Protein AF-A0A147BW49-F1 (afdb_monomer_lite)

Sequence (113 aa):
MKLALSLAIFVCGVLVGAYGEISTTTSRGRFHVSMTTVPPEYDPSKQREQNATRVVQMNSTQWVKWRTYNVTDPFRGNHPLQCENFKVIEKRTPTNYSLQYKYRSGYSWVTLT

Structure (mmCIF, N/CA/C/O backbone):
data_AF-A0A147BW49-F1
#
_entry.id   AF-A0A147BW49-F1
#
loop_
_atom_site.group_PDB
_atom_site.id
_atom_site.type_symbol
_atom_site.label_atom_id
_atom_site.label_alt_id
_atom_site.label_comp_id
_atom_site.label_asym_id
_atom_site.label_entity_id
_atom_site.label_seq_id
_atom_site.pdbx_PDB_ins_code
_atom_site.Cartn_x
_atom_site.Cartn_y
_atom_site.Cartn_z
_atom_site.occupancy
_atom_site.B_iso_or_equiv
_atom_site.auth_seq_id
_atom_site.auth_comp_id
_atom_site.auth_asym_id
_atom_site.auth_atom_id
_atom_site.pdbx_PDB_model_num
ATOM 1 N N . MET A 1 1 ? 2.375 -28.482 -13.140 1.00 38.06 1 MET A N 1
ATOM 2 C CA . MET A 1 1 ? 3.048 -28.416 -11.825 1.00 38.06 1 MET A CA 1
ATOM 3 C C . MET A 1 1 ? 2.195 -27.544 -10.918 1.00 38.06 1 MET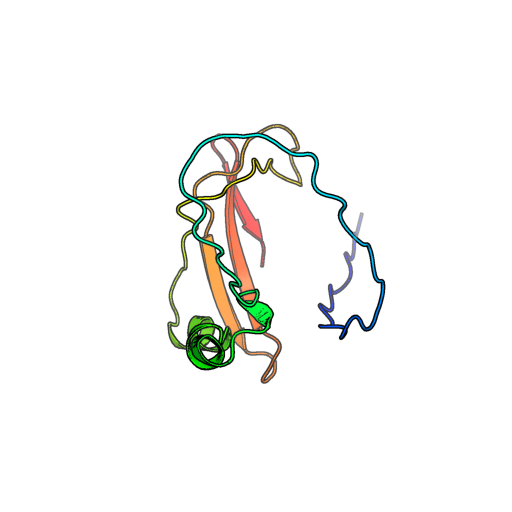 A C 1
ATOM 5 O O . MET A 1 1 ? 1.884 -26.425 -11.303 1.00 38.06 1 MET A O 1
ATOM 9 N N . LYS A 1 2 ? 1.704 -28.091 -9.801 1.00 36.62 2 LYS A N 1
ATOM 10 C CA . LYS A 1 2 ? 0.872 -27.374 -8.824 1.00 36.62 2 LYS A CA 1
ATOM 11 C C . LYS A 1 2 ? 1.800 -26.576 -7.909 1.00 36.62 2 LYS A C 1
ATOM 13 O O . LYS A 1 2 ? 2.558 -27.186 -7.165 1.00 36.62 2 LYS A O 1
ATOM 18 N N . LEU A 1 3 ? 1.748 -25.249 -7.968 1.00 32.94 3 LEU A N 1
ATOM 19 C CA . LEU A 1 3 ? 2.406 -24.385 -6.988 1.00 32.94 3 LEU A CA 1
ATOM 20 C C . LEU A 1 3 ? 1.330 -23.797 -6.081 1.00 32.94 3 LEU A C 1
ATOM 22 O O . LEU A 1 3 ? 0.645 -22.842 -6.430 1.00 32.94 3 LEU A O 1
ATOM 26 N N . ALA A 1 4 ? 1.158 -24.441 -4.929 1.00 42.06 4 ALA A N 1
ATOM 27 C CA . ALA A 1 4 ? 0.463 -23.867 -3.793 1.00 42.06 4 ALA A CA 1
ATOM 28 C C . ALA A 1 4 ? 1.370 -22.777 -3.210 1.00 42.06 4 ALA A C 1
ATOM 30 O O . ALA A 1 4 ? 2.399 -23.098 -2.616 1.00 42.06 4 ALA A O 1
ATOM 31 N N . LEU A 1 5 ? 1.026 -21.503 -3.411 1.00 40.03 5 LEU A N 1
ATOM 32 C CA . LEU A 1 5 ? 1.753 -20.400 -2.790 1.00 40.03 5 LEU A CA 1
ATOM 33 C C . LEU A 1 5 ? 0.956 -19.858 -1.603 1.00 40.03 5 LEU A C 1
ATOM 35 O O . LEU A 1 5 ? -0.008 -19.113 -1.738 1.00 40.03 5 LEU A O 1
ATOM 39 N N . SER A 1 6 ? 1.381 -20.378 -0.457 1.00 38.22 6 SER A N 1
ATOM 40 C CA . SER A 1 6 ? 1.200 -19.967 0.931 1.00 38.22 6 SER A CA 1
ATOM 41 C C . SER A 1 6 ? 0.484 -18.636 1.205 1.00 38.22 6 SER A C 1
ATOM 43 O O . SER A 1 6 ? 0.907 -17.560 0.793 1.00 38.22 6 SER A O 1
ATOM 45 N N . LEU A 1 7 ? -0.541 -18.760 2.045 1.00 36.78 7 LEU A N 1
ATOM 46 C CA . LEU A 1 7 ? -1.224 -17.743 2.838 1.00 36.78 7 LEU A CA 1
ATOM 47 C C . LEU A 1 7 ? -0.232 -16.735 3.463 1.00 36.78 7 LEU A C 1
ATOM 49 O O . LEU A 1 7 ? 0.498 -17.075 4.393 1.00 36.78 7 LEU A O 1
ATOM 53 N N . ALA A 1 8 ? -0.209 -15.491 2.980 1.00 39.66 8 ALA A N 1
ATOM 54 C CA . ALA A 1 8 ? 0.518 -14.406 3.637 1.00 39.66 8 ALA A CA 1
ATOM 55 C C . ALA A 1 8 ? -0.333 -13.858 4.796 1.00 39.66 8 ALA A C 1
ATOM 57 O O . ALA A 1 8 ? -1.273 -13.091 4.597 1.00 39.66 8 ALA A O 1
ATOM 58 N N . ILE A 1 9 ? -0.025 -14.290 6.019 1.00 38.72 9 ILE A N 1
ATOM 59 C CA . ILE A 1 9 ? -0.581 -13.719 7.248 1.00 38.72 9 ILE A CA 1
ATOM 60 C C . ILE A 1 9 ? 0.253 -12.478 7.580 1.00 38.72 9 ILE A C 1
ATOM 62 O O . ILE A 1 9 ? 1.391 -12.590 8.031 1.00 38.72 9 ILE A O 1
ATOM 66 N N . PHE A 1 10 ? -0.303 -11.289 7.348 1.00 34.81 10 PHE A N 1
ATOM 67 C CA . PHE A 1 10 ? 0.308 -10.033 7.781 1.00 34.81 10 PHE A CA 1
ATOM 68 C C . PHE A 1 10 ? 0.021 -9.844 9.279 1.00 34.81 10 PHE A C 1
ATOM 70 O O . PHE A 1 10 ? -1.037 -9.354 9.671 1.00 34.81 10 PHE A O 1
ATOM 77 N N . VAL A 1 11 ? 0.932 -10.319 10.130 1.00 34.84 11 VAL A N 1
ATOM 78 C CA . VAL A 1 11 ? 0.896 -10.065 11.576 1.00 34.84 11 VAL A CA 1
ATOM 79 C C . VAL A 1 11 ? 1.498 -8.682 11.810 1.00 34.84 11 VAL A C 1
ATOM 81 O O . VAL A 1 11 ? 2.690 -8.483 11.589 1.00 34.84 11 VAL A O 1
ATOM 84 N N . CYS A 1 12 ? 0.690 -7.722 12.267 1.00 36.72 12 CYS A N 1
ATOM 85 C CA . CYS A 1 12 ? 1.192 -6.467 12.829 1.00 36.72 12 CYS A CA 1
ATOM 86 C C . CYS A 1 12 ? 1.920 -6.772 14.148 1.00 36.72 12 CYS A C 1
ATOM 88 O O . CYS A 1 12 ? 1.333 -6.704 15.226 1.00 36.72 12 CYS A O 1
ATOM 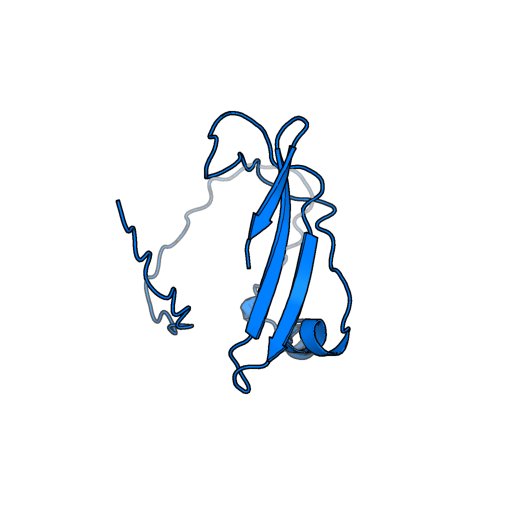90 N N . GLY A 1 13 ? 3.185 -7.181 14.051 1.00 38.75 13 GLY A N 1
ATOM 91 C CA . GLY A 1 13 ? 4.083 -7.331 15.187 1.00 38.75 13 GLY A CA 1
ATOM 92 C C . GLY A 1 13 ? 4.495 -5.959 15.710 1.00 38.75 13 GLY A C 1
ATOM 93 O O . GLY A 1 13 ? 5.049 -5.144 14.975 1.00 38.75 13 GLY A O 1
ATOM 94 N N . VAL A 1 14 ? 4.216 -5.711 16.986 1.00 39.31 14 VAL A N 1
ATOM 95 C CA . VAL A 1 14 ? 4.766 -4.593 17.754 1.00 39.31 14 VAL A CA 1
ATOM 96 C C . VAL A 1 14 ? 6.281 -4.803 17.851 1.00 39.31 14 VAL A C 1
ATOM 98 O O . VAL A 1 14 ? 6.739 -5.666 18.596 1.00 39.31 14 VAL A O 1
ATOM 101 N N . LEU A 1 15 ? 7.064 -4.055 17.073 1.00 37.38 15 LEU A N 1
ATOM 102 C CA . LEU A 1 15 ? 8.523 -4.036 17.186 1.00 37.38 15 LEU A CA 1
ATOM 103 C C . LEU A 1 15 ? 8.924 -3.084 18.319 1.00 37.38 15 LEU A C 1
ATOM 105 O O . LEU A 1 15 ? 9.007 -1.872 18.141 1.00 37.38 15 LEU A O 1
ATOM 109 N N . VAL A 1 16 ? 9.164 -3.655 19.500 1.00 36.00 16 VAL A N 1
ATOM 110 C CA . VAL A 1 16 ? 9.925 -3.008 20.572 1.00 36.00 16 VAL A CA 1
ATOM 111 C C . VAL A 1 16 ? 11.415 -3.120 20.239 1.00 36.00 16 VAL A C 1
ATOM 113 O O . VAL A 1 16 ? 11.951 -4.221 20.194 1.00 36.00 16 VAL A O 1
ATOM 116 N N . GLY A 1 17 ? 12.072 -1.969 20.074 1.00 36.19 17 GLY A N 1
ATOM 117 C CA . GLY A 1 17 ? 13.489 -1.775 20.397 1.00 36.19 17 GLY A CA 1
ATOM 118 C C . GLY A 1 17 ? 14.527 -2.068 19.308 1.00 36.19 17 GLY A C 1
ATOM 119 O O . GLY A 1 17 ? 14.889 -3.214 19.079 1.00 36.19 17 GLY A O 1
ATOM 120 N N . ALA A 1 18 ? 15.122 -1.000 18.769 1.00 31.80 18 ALA A N 1
ATOM 121 C CA . ALA A 1 18 ? 16.576 -0.862 18.628 1.00 31.80 18 ALA A CA 1
ATOM 122 C C . ALA A 1 18 ? 16.916 0.619 18.377 1.00 31.80 18 ALA A C 1
ATOM 124 O O . ALA A 1 18 ? 16.528 1.199 17.365 1.00 31.80 18 ALA A O 1
ATOM 125 N N . TYR A 1 19 ? 17.605 1.234 19.338 1.00 42.88 19 TYR A N 1
ATOM 126 C CA . TYR A 1 19 ? 18.136 2.592 19.259 1.00 42.88 19 TYR A CA 1
ATOM 127 C C . TYR A 1 19 ? 19.228 2.678 18.185 1.00 42.88 19 TYR A C 1
ATOM 129 O O . TYR A 1 19 ? 20.166 1.884 18.190 1.00 42.88 19 TYR A O 1
ATOM 137 N N . GLY A 1 20 ? 19.134 3.682 17.316 1.00 34.84 20 GLY A N 1
ATOM 138 C CA . GLY A 1 20 ? 20.231 4.138 16.469 1.00 34.84 20 GLY A CA 1
ATOM 139 C C . GLY A 1 20 ? 20.249 5.662 16.473 1.00 34.84 20 GLY A C 1
ATOM 140 O O . GLY A 1 20 ? 19.414 6.285 15.824 1.00 34.84 20 GLY A O 1
ATOM 141 N N . GLU A 1 21 ? 21.161 6.261 17.242 1.00 40.91 21 GLU A N 1
ATOM 142 C CA . GLU A 1 21 ? 21.466 7.692 17.163 1.00 40.91 21 GLU A CA 1
ATOM 143 C C . GLU A 1 21 ? 21.950 8.024 15.746 1.00 40.91 21 GLU A C 1
ATOM 145 O O . GLU A 1 21 ? 23.032 7.614 15.325 1.00 40.91 21 GLU A O 1
ATOM 150 N N . ILE A 1 22 ? 21.151 8.780 14.996 1.00 38.22 22 ILE A N 1
ATOM 151 C CA . ILE A 1 22 ? 21.584 9.356 13.724 1.00 38.22 22 ILE A CA 1
ATOM 152 C C . ILE A 1 22 ? 22.330 10.650 14.056 1.00 38.22 22 ILE A C 1
ATOM 154 O O . ILE A 1 22 ? 21.717 11.684 14.310 1.00 38.22 22 ILE A O 1
ATOM 158 N N . SER A 1 23 ? 23.663 10.598 14.055 1.00 36.59 23 SER A N 1
ATOM 159 C CA . SER A 1 23 ? 24.497 11.804 14.063 1.00 36.59 23 SER A CA 1
ATOM 160 C C . SER A 1 23 ? 24.363 12.517 12.712 1.00 36.59 23 SER A C 1
ATOM 162 O O . SER A 1 23 ? 24.926 12.085 11.707 1.00 36.59 23 SER A O 1
ATOM 164 N N . THR A 1 24 ? 23.584 13.599 12.671 1.00 36.34 24 THR A N 1
ATOM 165 C CA . THR A 1 24 ? 23.410 14.466 11.495 1.00 36.34 24 THR A CA 1
ATOM 166 C C . THR A 1 24 ? 24.631 15.354 11.262 1.00 36.34 24 THR A C 1
ATOM 168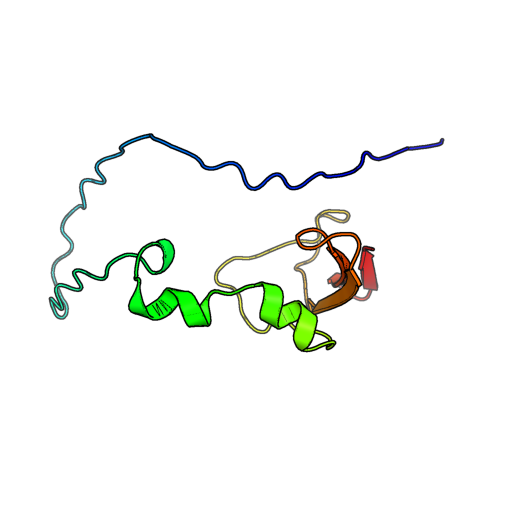 O O . THR A 1 24 ? 24.944 16.230 12.067 1.00 36.34 24 THR A O 1
ATOM 171 N N . THR A 1 25 ? 25.284 15.168 10.116 1.00 37.41 25 THR A N 1
ATOM 172 C CA . THR A 1 25 ? 26.315 16.054 9.568 1.00 37.41 25 THR A CA 1
ATOM 173 C C . THR A 1 25 ? 25.707 17.394 9.144 1.00 37.41 25 THR A C 1
ATOM 175 O O . THR A 1 25 ? 24.717 17.457 8.415 1.00 37.41 25 THR A O 1
ATOM 178 N N . THR A 1 26 ? 26.319 18.481 9.604 1.00 39.97 26 THR A N 1
ATOM 179 C CA . THR A 1 26 ? 25.885 19.869 9.422 1.00 39.97 26 THR A CA 1
ATOM 180 C C . THR A 1 26 ? 25.958 20.312 7.955 1.00 39.97 26 THR A C 1
ATOM 182 O O . THR A 1 26 ? 27.046 20.416 7.394 1.00 39.97 26 THR A O 1
ATOM 185 N N . SER A 1 27 ? 24.820 20.669 7.350 1.00 36.66 27 SER A N 1
ATOM 186 C CA . SER A 1 27 ? 24.768 21.500 6.137 1.00 36.66 27 SER A CA 1
ATOM 187 C C . SER A 1 27 ? 23.993 22.783 6.439 1.00 36.66 27 SER A C 1
ATOM 189 O O . SER A 1 27 ? 22.845 22.767 6.880 1.00 36.66 27 SER A O 1
ATOM 191 N N . ARG A 1 28 ? 24.687 23.910 6.286 1.00 43.78 28 ARG A N 1
ATOM 192 C CA . ARG A 1 28 ? 24.305 25.249 6.735 1.00 43.78 28 ARG A CA 1
ATOM 193 C C . ARG A 1 28 ? 23.524 25.952 5.620 1.00 43.78 28 ARG A C 1
ATOM 195 O O . ARG A 1 28 ? 24.107 26.274 4.593 1.00 43.78 28 ARG A O 1
ATOM 202 N N . GLY A 1 29 ? 22.244 26.257 5.856 1.00 39.25 29 GLY A N 1
ATOM 203 C CA . GLY A 1 29 ? 21.535 27.322 5.131 1.00 39.25 29 GLY A CA 1
ATOM 204 C C . GLY A 1 29 ? 20.140 26.992 4.593 1.00 39.25 29 GLY A C 1
ATOM 205 O O . GLY A 1 29 ? 19.997 26.731 3.406 1.00 39.25 29 GLY A O 1
ATOM 206 N N . ARG A 1 30 ? 19.109 27.110 5.441 1.00 40.88 30 ARG A N 1
ATOM 207 C CA . ARG A 1 30 ? 17.787 27.727 5.163 1.00 40.88 30 ARG A CA 1
ATOM 208 C C . ARG A 1 30 ? 16.835 27.393 6.310 1.00 40.88 30 ARG A C 1
ATOM 210 O O . ARG A 1 30 ? 16.658 26.227 6.620 1.00 40.88 30 ARG A O 1
ATOM 217 N N . PHE A 1 31 ? 16.259 28.436 6.911 1.00 38.09 31 PHE A N 1
ATOM 218 C CA . PHE A 1 31 ? 15.158 28.423 7.883 1.00 38.09 31 PHE A CA 1
ATOM 219 C C . PHE A 1 31 ? 15.178 27.267 8.891 1.00 38.09 31 PHE A C 1
ATOM 221 O O . PHE A 1 31 ? 14.583 26.216 8.677 1.00 38.09 31 PHE A O 1
ATOM 228 N N . HIS A 1 32 ? 15.808 27.516 10.040 1.00 42.62 32 HIS A N 1
ATOM 229 C CA . HIS A 1 32 ? 15.685 26.685 11.233 1.00 42.62 32 HIS A CA 1
ATOM 230 C C . HIS A 1 32 ? 14.266 26.821 11.811 1.00 42.62 32 HIS A C 1
ATOM 232 O O . HIS A 1 32 ? 14.053 27.434 12.854 1.00 42.62 32 HIS A O 1
ATOM 238 N N . VAL A 1 33 ? 13.272 26.259 11.122 1.00 40.00 33 VAL A N 1
ATOM 239 C CA . VAL A 1 33 ? 12.107 25.745 11.828 1.00 40.00 33 VAL A CA 1
ATOM 240 C C . VAL A 1 33 ? 12.632 24.501 12.524 1.00 40.00 33 VAL A C 1
ATOM 242 O O . VAL A 1 33 ? 12.805 23.456 11.900 1.00 40.00 33 VAL A O 1
ATOM 245 N N . SER A 1 34 ? 12.954 24.641 13.810 1.00 48.31 34 SER A N 1
ATOM 246 C CA . SER A 1 34 ? 13.082 23.501 14.711 1.00 48.31 34 SER A CA 1
ATOM 247 C C . SER A 1 34 ? 11.700 22.876 14.820 1.00 48.31 34 SER A C 1
ATOM 249 O O . SER A 1 34 ? 10.962 23.110 15.771 1.00 48.31 34 SER A O 1
ATOM 251 N N . MET A 1 35 ? 11.317 22.134 13.792 1.00 49.31 35 MET A N 1
ATOM 252 C CA . MET A 1 35 ? 10.228 21.197 13.877 1.00 49.31 35 MET A CA 1
ATOM 253 C C . MET A 1 35 ? 10.732 20.076 14.781 1.00 49.31 35 MET A C 1
ATOM 255 O O . MET A 1 35 ? 11.241 19.060 14.317 1.00 49.31 35 MET A O 1
ATOM 259 N N . THR A 1 36 ? 10.565 20.236 16.094 1.00 48.94 36 THR A N 1
ATOM 260 C CA . THR A 1 36 ? 10.316 19.099 16.988 1.00 48.94 36 THR A CA 1
ATOM 261 C C . THR A 1 36 ? 8.961 18.503 16.600 1.00 48.94 36 THR A C 1
ATOM 263 O O . THR A 1 36 ? 7.998 18.504 17.360 1.00 48.94 36 THR A O 1
ATOM 266 N N . THR A 1 37 ? 8.846 18.062 15.347 1.00 69.06 37 THR A N 1
ATOM 267 C CA . THR A 1 37 ? 7.683 17.355 14.848 1.00 69.06 37 THR A CA 1
ATOM 268 C C . THR A 1 37 ? 7.798 15.966 15.427 1.00 69.06 37 THR A C 1
ATOM 270 O O . THR A 1 37 ? 8.657 15.180 15.030 1.00 69.06 37 THR A O 1
ATOM 273 N N . VAL A 1 38 ? 6.951 15.698 16.417 1.00 82.38 38 VAL A N 1
ATOM 274 C CA . VAL A 1 38 ? 6.633 14.334 16.827 1.00 82.38 38 VAL A CA 1
ATOM 275 C C . VAL A 1 38 ? 6.351 13.549 15.540 1.00 82.38 38 VAL A C 1
ATOM 277 O O . VAL A 1 38 ? 5.548 14.028 14.732 1.00 82.38 38 VAL A O 1
ATOM 280 N N . PRO A 1 39 ? 7.029 12.413 15.291 1.00 87.88 39 PRO A N 1
ATOM 281 C CA . PRO A 1 39 ? 6.773 11.637 14.087 1.00 87.88 39 PRO A CA 1
ATOM 282 C C . PRO A 1 39 ? 5.278 11.318 13.994 1.00 87.88 39 PRO A C 1
ATOM 284 O O . PRO A 1 39 ? 4.648 11.095 15.035 1.00 87.88 39 PRO A O 1
ATOM 287 N N . PRO A 1 40 ? 4.683 11.331 12.790 1.00 86.69 40 PRO A N 1
ATOM 288 C CA . PRO A 1 40 ? 3.239 11.203 12.634 1.00 86.69 40 PRO A CA 1
ATOM 289 C C . PRO A 1 40 ? 2.692 9.944 13.313 1.00 86.69 40 PRO A C 1
ATOM 291 O O . PRO A 1 40 ? 1.578 9.976 13.822 1.00 86.69 40 PRO A O 1
ATOM 294 N N . GLU A 1 41 ? 3.478 8.872 13.393 1.00 89.38 41 GLU A N 1
ATOM 295 C CA . GLU A 1 41 ? 3.128 7.618 14.064 1.00 89.38 41 GLU A CA 1
ATOM 296 C C . GLU A 1 41 ? 2.832 7.795 15.563 1.00 89.38 41 GLU A C 1
ATOM 298 O O . GLU A 1 41 ? 2.032 7.049 16.127 1.00 89.38 41 GLU A O 1
ATOM 303 N N . TYR A 1 42 ? 3.469 8.776 16.208 1.00 89.12 42 TYR A N 1
ATOM 304 C CA . TYR A 1 42 ? 3.356 9.038 17.644 1.00 89.12 42 TYR A CA 1
ATOM 305 C C . TYR A 1 42 ? 2.547 10.295 17.969 1.00 89.12 42 TYR A C 1
ATOM 307 O O . TYR A 1 42 ? 2.295 10.545 19.146 1.00 89.12 42 TYR A O 1
ATOM 315 N N . ASP A 1 43 ? 2.145 11.089 16.971 1.00 88.56 43 ASP A N 1
ATOM 316 C CA . ASP A 1 43 ? 1.390 12.326 17.177 1.00 88.56 43 ASP A CA 1
ATOM 317 C C . ASP A 1 43 ? -0.070 12.020 17.579 1.00 88.56 43 ASP A C 1
ATOM 319 O O . ASP A 1 43 ? -0.880 11.606 16.735 1.00 88.56 43 ASP A O 1
ATOM 323 N N . PRO A 1 44 ? -0.472 12.269 18.845 1.00 89.88 44 PRO A N 1
ATOM 324 C CA . PRO A 1 44 ? -1.824 11.964 19.308 1.00 89.88 44 PRO A CA 1
ATOM 325 C C . PRO A 1 44 ? -2.897 12.778 18.576 1.00 89.88 44 PRO A C 1
ATOM 327 O O . PRO A 1 44 ? -4.036 12.324 18.443 1.00 89.88 44 PRO A O 1
ATOM 330 N N . SER A 1 45 ? -2.549 13.964 18.058 1.00 91.50 45 SER A N 1
ATOM 331 C CA . SER A 1 45 ? -3.482 14.809 17.305 1.00 91.50 45 SER A CA 1
ATOM 332 C C . SER A 1 45 ? -3.890 14.175 15.968 1.00 91.50 45 SER A C 1
ATOM 334 O O . SER A 1 45 ? -4.983 14.440 15.463 1.00 91.50 45 SER A O 1
ATOM 336 N N . LYS A 1 46 ? -3.056 13.273 15.426 1.00 90.94 46 LYS A N 1
ATOM 337 C CA . LYS A 1 46 ? -3.254 12.600 14.133 1.00 90.94 46 LYS A CA 1
ATOM 338 C C . LYS A 1 46 ? -3.869 11.213 14.224 1.00 90.94 46 LYS A C 1
ATOM 340 O O . LYS A 1 46 ? -4.298 10.668 13.206 1.00 90.94 46 LYS A O 1
ATOM 345 N N . GLN A 1 47 ? -4.040 10.675 15.428 1.00 88.31 47 GLN A N 1
ATOM 346 C CA . GLN A 1 47 ? -4.548 9.319 15.641 1.00 88.31 47 GLN A CA 1
ATOM 347 C C . GLN A 1 47 ? -5.924 9.065 14.991 1.00 88.31 47 GLN A C 1
ATOM 349 O O . GLN A 1 47 ? -6.186 7.982 14.469 1.00 88.31 47 GLN A O 1
ATOM 354 N N . ARG A 1 48 ? -6.810 10.074 14.962 1.00 88.31 48 ARG A N 1
ATOM 355 C CA . ARG A 1 48 ? -8.133 9.961 14.312 1.00 88.31 48 ARG A CA 1
ATOM 356 C C . ARG A 1 48 ? -8.058 9.909 12.784 1.00 88.31 48 ARG A C 1
ATOM 358 O O . ARG A 1 48 ? -8.945 9.326 12.159 1.00 88.31 48 ARG A O 1
ATOM 365 N N . GLU A 1 49 ? -7.045 10.535 12.191 1.00 91.44 49 GLU A N 1
ATOM 366 C CA . GLU A 1 49 ? -6.825 10.585 10.740 1.00 91.44 49 GLU A CA 1
ATOM 367 C C . GLU A 1 49 ? -6.178 9.286 10.229 1.00 91.44 49 GLU A C 1
ATOM 369 O O . GLU A 1 49 ? -6.460 8.857 9.115 1.00 91.44 49 GLU A O 1
ATOM 374 N N . GLN A 1 50 ? -5.388 8.609 11.067 1.00 91.62 50 GLN A N 1
ATOM 375 C CA . GLN A 1 50 ? -4.620 7.407 10.714 1.00 91.62 50 GLN A CA 1
ATOM 376 C C . GLN A 1 50 ? -5.392 6.085 10.865 1.00 91.62 50 GLN A C 1
ATOM 378 O O . GLN A 1 50 ? -4.815 4.999 10.802 1.00 9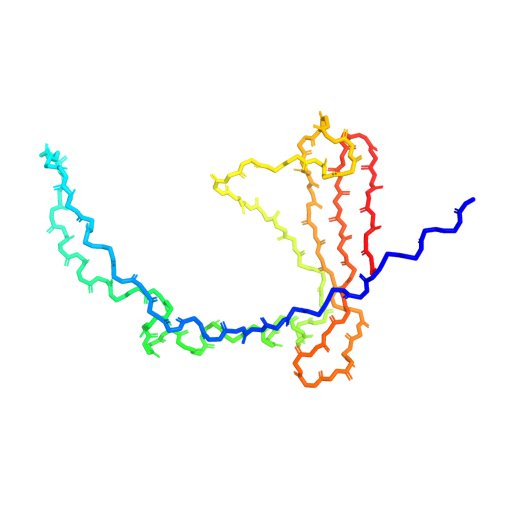1.62 50 GLN A O 1
ATOM 383 N N . ASN A 1 51 ? -6.714 6.137 11.049 1.00 91.00 51 ASN A N 1
ATOM 384 C CA . ASN A 1 51 ? -7.520 4.925 11.146 1.00 91.00 51 ASN A CA 1
ATOM 385 C C . ASN A 1 51 ? -7.725 4.267 9.765 1.00 91.00 51 ASN A C 1
ATOM 387 O O . ASN A 1 51 ? -8.627 4.637 9.006 1.00 91.00 51 ASN A O 1
ATOM 391 N N . ALA A 1 52 ? -6.937 3.227 9.486 1.00 89.69 52 ALA A N 1
ATOM 392 C CA . ALA A 1 52 ? -6.972 2.476 8.232 1.00 89.69 52 ALA A CA 1
ATOM 393 C C . ALA A 1 52 ? -8.320 1.785 7.939 1.00 89.69 52 ALA A C 1
ATOM 395 O O . ALA A 1 52 ? -8.657 1.577 6.772 1.00 89.69 52 ALA A O 1
ATOM 396 N N . THR A 1 53 ? -9.149 1.472 8.947 1.00 89.88 53 THR A N 1
ATOM 397 C CA . THR A 1 53 ? -10.441 0.799 8.704 1.00 89.88 53 THR A CA 1
ATOM 398 C C . THR A 1 53 ? -11.437 1.691 7.967 1.00 89.88 53 THR A C 1
ATOM 400 O O . THR A 1 53 ? -12.395 1.190 7.381 1.00 89.88 53 THR A O 1
ATOM 403 N N . ARG A 1 54 ? -11.221 3.013 7.953 1.00 89.12 54 ARG A N 1
ATOM 404 C CA . ARG A 1 54 ? -12.049 3.950 7.182 1.00 89.12 54 ARG A CA 1
ATOM 405 C C . ARG A 1 54 ? -11.986 3.677 5.682 1.00 89.12 54 ARG A C 1
ATOM 407 O O . ARG A 1 54 ? -12.990 3.850 5.003 1.00 89.12 54 ARG A O 1
ATOM 414 N N . VAL A 1 55 ? -10.858 3.173 5.176 1.00 88.62 55 VAL A N 1
ATOM 415 C CA . VAL A 1 55 ? -10.710 2.792 3.761 1.00 88.62 55 VAL A CA 1
ATOM 416 C C . VAL A 1 55 ? -11.698 1.689 3.378 1.00 88.62 55 VAL A C 1
ATOM 418 O O . VAL A 1 55 ? -12.264 1.708 2.290 1.00 88.62 55 VAL A O 1
ATOM 421 N N . VAL A 1 56 ? -11.973 0.760 4.297 1.00 87.75 56 VAL A N 1
ATOM 422 C CA . VAL A 1 56 ? -12.966 -0.303 4.092 1.00 87.75 56 VAL A CA 1
ATOM 423 C C . VAL A 1 56 ? -14.377 0.283 4.016 1.00 87.75 56 VAL A C 1
ATOM 425 O O . VAL A 1 56 ? -15.164 -0.110 3.159 1.00 87.75 56 VAL A O 1
ATOM 428 N N . GLN A 1 57 ? -14.692 1.251 4.881 1.00 85.81 57 GLN A N 1
ATOM 429 C CA . GLN A 1 57 ? -16.008 1.900 4.928 1.00 85.81 57 GLN A CA 1
ATOM 430 C C . GLN A 1 57 ? -16.325 2.691 3.653 1.00 85.81 57 GLN A C 1
ATOM 432 O O . GLN A 1 57 ? -17.491 2.835 3.303 1.00 85.81 57 GLN A O 1
ATOM 437 N N . MET A 1 58 ? -15.303 3.170 2.936 1.00 87.69 58 MET A N 1
ATOM 438 C CA . MET A 1 58 ? -15.483 3.895 1.675 1.00 87.69 58 MET A CA 1
ATOM 439 C C . MET A 1 58 ? -16.025 3.014 0.539 1.00 87.69 58 MET A C 1
ATOM 441 O O . MET A 1 58 ? -16.561 3.563 -0.420 1.00 87.69 58 MET A O 1
ATOM 445 N N . ASN A 1 59 ? -15.880 1.680 0.627 1.00 87.88 59 ASN A N 1
ATOM 446 C CA . ASN A 1 59 ? -16.355 0.702 -0.366 1.00 87.88 59 ASN A CA 1
ATOM 447 C C . ASN A 1 59 ? -16.067 1.107 -1.832 1.00 87.88 59 ASN A C 1
ATOM 449 O O . ASN A 1 59 ? -16.902 0.966 -2.729 1.00 87.88 59 ASN A O 1
ATOM 453 N N . SER A 1 60 ? -14.880 1.657 -2.084 1.00 93.12 60 SER A N 1
ATOM 454 C CA . SER A 1 60 ? -14.508 2.250 -3.369 1.00 93.12 60 SER A CA 1
ATOM 455 C C . SER A 1 60 ? -13.117 1.812 -3.812 1.00 93.12 60 SER A C 1
ATOM 457 O O . SER A 1 60 ? -12.306 1.336 -3.014 1.00 93.12 60 SER A O 1
ATOM 459 N N . THR A 1 61 ? -12.846 1.953 -5.110 1.00 95.94 61 THR A N 1
ATOM 460 C CA . THR A 1 61 ? -11.509 1.720 -5.660 1.00 95.94 61 THR A CA 1
ATOM 461 C C . THR A 1 61 ? -10.609 2.901 -5.322 1.00 95.94 61 THR A C 1
ATOM 463 O O . THR A 1 61 ? -10.880 4.032 -5.725 1.00 95.94 61 THR A O 1
ATOM 466 N N . GLN A 1 62 ? -9.521 2.624 -4.616 1.00 96.06 62 GLN A N 1
ATOM 467 C CA . GLN A 1 62 ? -8.502 3.597 -4.251 1.00 96.06 62 GLN A CA 1
ATOM 468 C C . GLN A 1 62 ? -7.385 3.577 -5.290 1.00 96.06 62 GLN A C 1
ATOM 470 O O . GLN A 1 62 ? -6.874 2.508 -5.616 1.00 96.06 62 GLN A O 1
ATOM 475 N N . TRP A 1 63 ? -7.001 4.746 -5.801 1.00 96.06 63 TRP A N 1
ATOM 476 C CA . TRP A 1 63 ? -5.958 4.895 -6.818 1.00 96.06 63 TRP A CA 1
ATOM 477 C C . TRP A 1 63 ? -4.713 5.528 -6.219 1.00 96.06 63 TRP A C 1
ATOM 479 O O . TRP A 1 63 ? -4.794 6.554 -5.542 1.00 96.06 63 TRP A O 1
ATOM 489 N N . VAL A 1 64 ? -3.547 4.962 -6.516 1.00 94.88 64 VAL A N 1
ATOM 490 C CA . VAL A 1 64 ? -2.287 5.576 -6.110 1.00 94.88 64 VAL A CA 1
ATOM 491 C C . VAL A 1 64 ? -1.895 6.632 -7.129 1.00 94.88 64 VAL A C 1
ATOM 493 O O . VAL A 1 64 ? -1.577 6.325 -8.277 1.00 94.88 64 VAL A O 1
ATOM 496 N N . LYS A 1 65 ? -1.924 7.891 -6.692 1.00 93.75 65 LYS A N 1
ATOM 497 C CA . LYS A 1 65 ? -1.646 9.046 -7.547 1.00 93.75 65 LYS A CA 1
ATOM 498 C C . LYS A 1 65 ? -0.168 9.436 -7.576 1.00 93.75 65 LYS A C 1
ATOM 500 O O . LYS A 1 65 ? 0.325 9.834 -8.626 1.00 93.75 65 LYS A O 1
ATOM 505 N N . TRP A 1 66 ? 0.535 9.336 -6.450 1.00 91.38 66 TRP A N 1
ATOM 506 C CA . TRP A 1 66 ? 1.951 9.697 -6.346 1.00 91.38 66 TRP A CA 1
ATOM 507 C C . TRP A 1 66 ? 2.702 8.773 -5.390 1.00 91.38 66 TRP A C 1
ATOM 509 O O . TRP A 1 66 ? 2.117 8.157 -4.499 1.00 91.38 66 TRP A O 1
ATOM 519 N N . ARG A 1 67 ? 4.017 8.699 -5.598 1.00 91.00 67 ARG A N 1
ATOM 520 C CA . ARG A 1 67 ? 4.991 7.943 -4.806 1.00 91.00 67 ARG A CA 1
ATOM 521 C C . ARG A 1 67 ? 6.297 8.724 -4.781 1.00 91.00 67 ARG A C 1
ATOM 523 O O . ARG A 1 67 ? 6.545 9.527 -5.676 1.00 91.00 67 ARG A O 1
ATOM 530 N N . THR A 1 68 ? 7.135 8.447 -3.795 1.00 94.06 68 THR A N 1
ATOM 531 C CA . THR A 1 68 ? 8.485 9.021 -3.684 1.00 94.06 68 THR A CA 1
ATOM 532 C C . THR A 1 68 ? 9.582 8.076 -4.177 1.00 94.06 68 THR A C 1
ATOM 534 O O . THR A 1 68 ? 10.741 8.470 -4.234 1.00 94.06 68 THR A O 1
ATOM 537 N N . TYR A 1 69 ? 9.232 6.840 -4.542 1.00 91.75 69 TYR A N 1
ATOM 538 C CA . TYR A 1 69 ? 10.158 5.809 -5.003 1.00 91.75 69 TYR A CA 1
ATOM 539 C C . TYR A 1 69 ? 9.608 5.076 -6.232 1.00 91.75 69 TYR A C 1
ATOM 541 O O . TYR A 1 69 ? 8.394 5.023 -6.456 1.00 91.75 69 TYR A O 1
ATOM 549 N N . ASN A 1 70 ? 10.518 4.500 -7.019 1.00 90.88 70 ASN A N 1
ATOM 550 C CA . ASN A 1 70 ? 10.190 3.730 -8.216 1.00 90.88 70 ASN A CA 1
ATOM 551 C C . ASN A 1 70 ? 9.843 2.284 -7.848 1.00 90.88 70 ASN A C 1
ATOM 553 O O . ASN A 1 70 ? 10.511 1.677 -7.013 1.00 90.88 70 ASN A O 1
ATOM 557 N N . VAL A 1 71 ? 8.829 1.725 -8.507 1.00 90.25 71 VAL A N 1
ATOM 558 C CA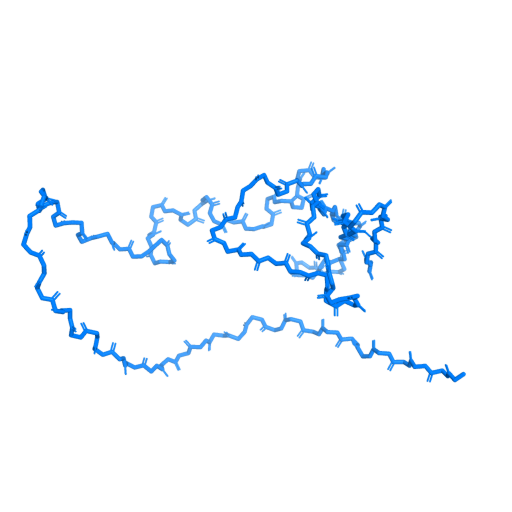 . VAL A 1 71 ? 8.414 0.325 -8.342 1.00 90.25 71 VAL A CA 1
ATOM 559 C C . VAL A 1 71 ? 8.299 -0.310 -9.720 1.00 90.25 71 VAL A C 1
ATOM 561 O O . VAL A 1 71 ? 7.690 0.269 -10.622 1.00 90.25 71 VAL A O 1
ATOM 564 N N . THR A 1 72 ? 8.886 -1.490 -9.888 1.00 92.19 72 THR A N 1
ATOM 565 C CA . THR A 1 72 ? 8.788 -2.309 -11.100 1.00 92.19 72 THR A CA 1
ATOM 566 C C . THR A 1 72 ? 7.958 -3.555 -10.844 1.00 92.19 72 THR A C 1
ATOM 568 O O . THR A 1 72 ? 7.793 -3.981 -9.701 1.00 92.19 72 THR A O 1
ATOM 571 N N . ASP A 1 73 ? 7.372 -4.100 -11.912 1.00 89.06 73 ASP A N 1
ATOM 572 C CA . ASP A 1 73 ? 6.483 -5.255 -11.830 1.00 89.06 73 ASP A CA 1
ATOM 573 C C . ASP A 1 73 ? 7.206 -6.430 -11.154 1.00 89.06 73 ASP A C 1
ATOM 575 O O . ASP A 1 73 ? 8.168 -6.944 -11.729 1.00 89.06 73 ASP A O 1
ATOM 579 N N . PRO A 1 74 ? 6.754 -6.893 -9.976 1.00 84.12 74 PRO A N 1
ATOM 580 C CA . PRO A 1 74 ? 7.457 -7.929 -9.227 1.00 84.12 74 PRO A CA 1
ATOM 581 C C . PRO A 1 74 ? 7.465 -9.288 -9.939 1.00 84.12 74 PRO A C 1
ATOM 583 O O . PRO A 1 74 ? 8.337 -10.106 -9.663 1.00 84.12 74 PRO A O 1
ATOM 586 N N . PHE A 1 75 ? 6.533 -9.542 -10.866 1.00 84.88 75 PHE A N 1
ATOM 587 C CA . PHE A 1 75 ? 6.468 -10.813 -11.600 1.00 84.88 75 PHE A CA 1
ATOM 588 C C . PHE A 1 75 ? 7.162 -10.761 -12.958 1.00 84.88 75 PHE A C 1
ATOM 590 O O . PHE A 1 75 ? 7.520 -11.803 -13.503 1.00 84.88 75 PHE A O 1
ATOM 597 N N . ARG A 1 76 ? 7.311 -9.565 -13.538 1.00 81.19 76 ARG A N 1
ATOM 598 C CA . ARG A 1 76 ? 7.839 -9.388 -14.903 1.00 81.19 76 ARG A CA 1
ATOM 599 C C . ARG A 1 76 ? 9.150 -8.609 -14.963 1.00 81.19 76 ARG A C 1
ATOM 601 O O . ARG A 1 76 ? 9.747 -8.561 -16.032 1.00 81.19 76 ARG A O 1
ATOM 608 N N . GLY A 1 77 ? 9.580 -7.987 -13.865 1.00 72.12 77 GLY A N 1
ATOM 609 C CA . GLY A 1 77 ? 10.888 -7.353 -13.654 1.00 72.12 77 GLY A CA 1
ATOM 610 C C . GLY A 1 77 ? 11.224 -6.131 -14.517 1.00 72.12 77 GLY A C 1
ATOM 611 O O . GLY A 1 77 ? 12.115 -5.369 -14.163 1.00 72.12 77 GLY A O 1
ATOM 612 N N . ASN A 1 78 ? 10.509 -5.905 -15.621 1.00 79.69 78 ASN A N 1
ATOM 613 C CA . ASN A 1 78 ? 11.008 -5.083 -16.726 1.00 79.69 78 ASN A CA 1
ATOM 614 C C . ASN A 1 78 ? 10.245 -3.772 -16.949 1.00 79.69 78 ASN A C 1
ATOM 616 O O . ASN A 1 78 ? 10.669 -2.947 -17.758 1.00 79.69 78 ASN A O 1
ATOM 620 N N . HIS A 1 79 ? 9.120 -3.554 -16.264 1.00 88.62 79 HIS A N 1
ATOM 621 C CA . HIS A 1 79 ? 8.286 -2.371 -16.482 1.00 88.62 79 HIS A CA 1
ATOM 622 C C . HIS A 1 79 ? 7.945 -1.666 -15.170 1.00 88.62 79 HIS A C 1
ATOM 624 O O . HIS A 1 79 ? 7.635 -2.346 -14.188 1.00 88.62 79 HIS A O 1
ATOM 630 N N . PRO A 1 80 ? 7.969 -0.320 -15.140 1.00 91.25 80 PRO A N 1
ATOM 631 C CA . PRO A 1 80 ? 7.475 0.430 -13.994 1.00 91.25 80 PRO A CA 1
ATOM 632 C C . PRO A 1 80 ? 5.975 0.175 -13.814 1.00 91.25 80 PRO A C 1
ATOM 634 O O . PRO A 1 80 ? 5.239 0.092 -14.804 1.00 91.25 80 PRO A O 1
ATOM 637 N N . LEU A 1 81 ? 5.516 0.072 -12.563 1.00 92.12 81 LEU A N 1
ATOM 638 C CA . LEU A 1 81 ? 4.083 -0.008 -12.291 1.00 92.12 81 LEU A CA 1
ATOM 639 C C . LEU A 1 81 ? 3.423 1.323 -12.624 1.00 92.12 81 LEU A C 1
ATOM 641 O O . LEU A 1 81 ? 3.898 2.403 -12.273 1.00 92.12 81 LEU A O 1
ATOM 645 N N . GLN A 1 82 ? 2.282 1.225 -13.285 1.00 92.88 82 GLN A N 1
ATOM 646 C CA . GLN A 1 82 ? 1.433 2.350 -13.629 1.00 92.88 82 GLN A CA 1
ATOM 647 C C . GLN A 1 82 ? 0.007 2.067 -13.170 1.00 92.88 82 GLN A C 1
ATOM 649 O O . GLN A 1 82 ? -0.396 0.913 -13.033 1.00 92.88 82 GLN A O 1
ATOM 654 N N . CYS A 1 83 ? -0.784 3.124 -12.972 1.00 94.19 83 CYS A N 1
ATOM 655 C CA . CYS A 1 83 ? -2.229 3.012 -12.750 1.00 94.19 83 CYS A CA 1
ATOM 656 C C . CYS A 1 83 ? -2.615 2.065 -11.591 1.00 94.19 83 CYS A C 1
ATOM 658 O O . CYS A 1 83 ? -3.617 1.349 -11.668 1.00 94.19 83 CYS A O 1
ATOM 660 N N . GLU A 1 84 ? -1.803 2.047 -10.534 1.00 95.50 84 GLU A N 1
ATOM 661 C CA . GLU A 1 84 ? -2.027 1.199 -9.368 1.00 95.50 84 GLU A CA 1
ATOM 662 C C . GLU A 1 84 ? -3.311 1.577 -8.640 1.00 95.50 84 GLU A C 1
ATOM 664 O O . GLU A 1 84 ? -3.559 2.746 -8.332 1.00 95.50 84 GLU A O 1
ATOM 669 N N . ASN A 1 85 ? -4.117 0.568 -8.339 1.00 96.06 85 ASN A N 1
ATOM 670 C CA . ASN A 1 85 ? -5.324 0.719 -7.555 1.00 96.06 85 ASN A CA 1
ATOM 671 C C . ASN A 1 85 ? -5.623 -0.535 -6.741 1.00 96.06 85 ASN A C 1
ATOM 673 O O . ASN A 1 85 ? -5.163 -1.631 -7.058 1.00 96.06 85 ASN A O 1
ATOM 677 N N . PHE A 1 86 ? -6.419 -0.374 -5.692 1.00 95.69 86 PHE A N 1
ATOM 678 C CA . PHE A 1 86 ? -6.958 -1.500 -4.950 1.00 95.69 86 PHE A CA 1
ATOM 679 C C . PHE A 1 86 ? -8.413 -1.271 -4.574 1.00 95.69 86 PHE A C 1
ATOM 681 O O . PHE A 1 86 ? -8.874 -0.139 -4.418 1.00 95.69 86 PHE A O 1
ATOM 688 N N . LYS A 1 87 ? -9.137 -2.370 -4.401 1.00 95.62 87 LYS A N 1
ATOM 689 C CA . LYS A 1 87 ? -10.492 -2.383 -3.862 1.00 95.62 87 LYS A CA 1
ATOM 690 C C . LYS A 1 87 ? -10.600 -3.486 -2.823 1.00 95.62 87 LYS A C 1
ATOM 692 O O . LYS A 1 87 ? -10.228 -4.625 -3.092 1.00 95.62 87 LYS A O 1
ATOM 697 N N . VAL A 1 88 ? -11.139 -3.161 -1.654 1.00 94.25 88 VAL A N 1
ATOM 698 C CA . VAL A 1 88 ? -11.491 -4.171 -0.651 1.00 94.25 88 VAL A CA 1
ATOM 699 C C . VAL A 1 88 ? -12.702 -4.947 -1.167 1.00 94.25 88 VAL A C 1
ATOM 701 O O . VAL A 1 88 ? -13.724 -4.344 -1.490 1.00 94.25 88 VAL A O 1
ATOM 704 N N . ILE A 1 89 ? -12.566 -6.265 -1.297 1.00 94.06 89 ILE A N 1
ATOM 705 C CA . ILE A 1 89 ? -13.613 -7.138 -1.850 1.00 94.06 89 ILE A CA 1
ATOM 706 C C . ILE A 1 89 ? -14.385 -7.879 -0.764 1.00 94.06 89 ILE A C 1
ATOM 708 O O . ILE A 1 89 ? -15.570 -8.143 -0.932 1.00 94.06 89 ILE A O 1
ATOM 712 N N . GLU A 1 90 ? -13.734 -8.191 0.354 1.00 91.50 90 GLU A N 1
ATOM 713 C CA . GLU A 1 90 ? -14.334 -8.971 1.428 1.00 91.50 90 GLU A CA 1
ATOM 714 C C . GLU A 1 90 ? -13.702 -8.600 2.770 1.00 91.50 90 GLU A C 1
ATOM 716 O O . GLU A 1 90 ? -12.490 -8.394 2.880 1.00 91.50 90 GLU A O 1
ATOM 721 N N . LYS A 1 91 ? -14.532 -8.552 3.812 1.00 91.75 91 LYS A N 1
ATOM 722 C CA . LYS A 1 91 ? -14.089 -8.496 5.203 1.00 91.75 91 LYS A CA 1
ATOM 723 C C . LYS A 1 91 ? -14.141 -9.904 5.786 1.00 91.75 91 LYS A C 1
ATOM 725 O O . LYS A 1 91 ? -15.230 -10.422 6.007 1.00 91.75 91 LYS A O 1
ATOM 730 N N . ARG A 1 92 ? -12.979 -10.496 6.072 1.00 91.25 92 ARG A N 1
ATOM 731 C CA . ARG A 1 92 ? -12.889 -11.842 6.661 1.00 91.25 92 ARG A CA 1
ATOM 732 C C . ARG A 1 92 ? -13.018 -11.804 8.178 1.00 91.25 92 ARG A C 1
ATOM 734 O O . ARG A 1 92 ? -13.736 -12.601 8.766 1.00 91.25 92 ARG A O 1
ATOM 741 N N . THR A 1 93 ? -12.339 -10.856 8.818 1.00 91.50 93 THR A N 1
ATOM 742 C CA . THR A 1 93 ? -12.403 -10.635 10.272 1.00 91.50 93 THR A CA 1
ATOM 743 C C . THR A 1 93 ? -12.428 -9.128 10.569 1.00 91.50 93 THR A C 1
ATOM 745 O O . THR A 1 93 ? -12.336 -8.316 9.645 1.00 91.50 93 THR A O 1
ATOM 748 N N . PRO A 1 94 ? -12.555 -8.686 11.836 1.00 88.12 94 PRO A N 1
ATOM 749 C CA . PRO A 1 94 ? -12.467 -7.263 12.175 1.00 88.12 94 PRO A CA 1
ATOM 750 C C . PRO A 1 94 ? -11.174 -6.568 11.713 1.00 88.12 94 PRO A C 1
ATOM 752 O O . PRO A 1 94 ? -11.195 -5.362 11.470 1.00 88.12 94 PRO A O 1
ATOM 755 N N . THR A 1 95 ? -10.077 -7.313 11.555 1.00 88.88 95 THR A N 1
ATOM 756 C CA . THR A 1 95 ? -8.746 -6.789 11.201 1.00 88.88 95 THR A CA 1
ATOM 757 C C . THR A 1 95 ? -8.178 -7.362 9.901 1.00 88.88 95 THR A C 1
ATOM 759 O O . THR A 1 95 ? -7.131 -6.901 9.455 1.00 88.88 95 THR A O 1
ATOM 762 N N . ASN A 1 96 ? -8.848 -8.335 9.274 1.00 93.31 96 ASN A N 1
ATOM 763 C CA . ASN A 1 96 ? -8.372 -9.017 8.071 1.00 93.31 96 ASN A CA 1
ATOM 764 C C . ASN A 1 96 ? -9.356 -8.841 6.907 1.00 93.31 96 ASN A C 1
ATOM 766 O O . ASN A 1 96 ? -10.554 -9.124 7.031 1.00 93.31 96 ASN A O 1
ATOM 770 N N . TYR A 1 97 ? -8.827 -8.392 5.771 1.00 92.06 97 TYR A N 1
ATOM 771 C CA . TYR A 1 97 ? -9.577 -8.020 4.579 1.00 92.06 97 TYR A CA 1
ATOM 772 C C . TYR A 1 97 ? -8.935 -8.647 3.347 1.00 92.06 97 TYR A C 1
ATOM 774 O O . TYR A 1 97 ? -7.712 -8.653 3.216 1.00 92.06 97 TYR A O 1
ATOM 782 N N . SER A 1 98 ? -9.759 -9.115 2.415 1.00 93.75 98 SER A N 1
ATOM 783 C CA . SER A 1 98 ? -9.301 -9.440 1.067 1.00 93.75 98 SER A CA 1
ATOM 784 C C . SER A 1 98 ? -9.400 -8.207 0.188 1.00 93.75 98 SER A C 1
ATOM 786 O O . SER A 1 98 ? -10.409 -7.493 0.192 1.00 93.75 98 SER A O 1
ATOM 788 N N . LEU A 1 99 ? -8.348 -7.967 -0.585 1.00 94.38 99 LEU A N 1
ATOM 789 C CA . LEU A 1 99 ? -8.254 -6.844 -1.500 1.00 94.38 99 LEU A CA 1
ATOM 790 C C . LEU A 1 99 ? -7.932 -7.351 -2.898 1.00 94.38 99 LEU A C 1
ATOM 792 O O . LEU A 1 99 ? -7.077 -8.206 -3.084 1.00 94.38 99 LEU A O 1
ATOM 796 N N . GLN A 1 100 ? -8.610 -6.780 -3.883 1.00 96.19 100 GLN A N 1
ATOM 797 C CA . GLN A 1 100 ? -8.213 -6.893 -5.270 1.00 96.19 100 GLN A CA 1
ATOM 798 C C . GLN A 1 100 ? -7.273 -5.735 -5.579 1.00 96.19 100 GLN A C 1
ATOM 800 O O . GLN A 1 100 ? -7.682 -4.575 -5.515 1.00 96.19 100 GLN A O 1
ATOM 805 N N . TYR A 1 101 ? -6.032 -6.046 -5.925 1.00 95.69 101 TYR A N 1
ATOM 806 C CA . TYR A 1 101 ? -5.011 -5.079 -6.303 1.00 95.69 101 TYR A CA 1
ATOM 807 C C . TYR A 1 101 ? -4.744 -5.165 -7.802 1.00 95.69 101 TYR A C 1
ATOM 809 O O . TYR A 1 101 ? -4.592 -6.251 -8.360 1.00 95.69 101 TYR A O 1
ATOM 817 N N . LYS A 1 102 ? -4.716 -4.018 -8.474 1.00 96.19 102 LYS A N 1
ATOM 818 C CA . LYS A 1 102 ? -4.535 -3.919 -9.920 1.00 96.19 102 LYS A CA 1
ATOM 819 C C . LYS A 1 102 ? -3.472 -2.908 -10.257 1.00 96.19 102 LYS A C 1
ATOM 821 O O . LYS A 1 102 ? -3.377 -1.854 -9.636 1.00 96.19 102 LYS A O 1
ATOM 826 N N . TYR A 1 103 ? -2.733 -3.205 -11.308 1.00 95.38 103 TYR A N 1
ATOM 827 C CA . TYR A 1 103 ? -1.755 -2.290 -11.859 1.00 95.38 103 TYR A CA 1
ATOM 828 C C . TYR A 1 103 ? -1.532 -2.576 -13.332 1.00 95.38 103 TYR A C 1
ATOM 830 O O . TYR A 1 103 ? -1.900 -3.629 -13.856 1.00 95.38 103 TYR A O 1
ATOM 838 N N . ARG A 1 104 ? -0.924 -1.615 -14.009 1.00 94.69 104 ARG A N 1
ATOM 839 C CA . ARG A 1 104 ? -0.494 -1.727 -15.391 1.00 94.69 104 ARG A CA 1
ATOM 840 C C . ARG A 1 104 ? 1.018 -1.907 -15.437 1.00 94.69 104 ARG A C 1
ATOM 842 O O . ARG A 1 104 ? 1.755 -1.202 -14.757 1.00 94.69 104 ARG A O 1
ATOM 849 N N . SER A 1 105 ? 1.454 -2.852 -16.259 1.00 93.25 105 SER A N 1
ATOM 850 C CA . SER A 1 105 ? 2.852 -3.188 -16.517 1.00 93.25 105 SER A CA 1
ATOM 851 C C . SER A 1 105 ? 3.062 -3.191 -18.028 1.00 93.25 105 SER A C 1
ATOM 853 O O . SER A 1 105 ? 2.559 -4.065 -18.745 1.00 93.25 105 SER A O 1
ATOM 855 N N . GLY A 1 106 ? 3.697 -2.133 -18.538 1.00 90.38 106 GLY A N 1
ATOM 856 C CA . GLY A 1 106 ? 3.756 -1.856 -19.974 1.00 90.38 106 GLY A CA 1
ATOM 857 C C . GLY A 1 106 ? 2.352 -1.691 -20.576 1.00 90.38 106 GLY A C 1
ATOM 858 O O . GLY A 1 106 ? 1.607 -0.776 -20.224 1.00 90.38 106 GLY A O 1
ATOM 859 N N . TYR A 1 107 ? 1.963 -2.590 -21.481 1.00 90.81 107 TYR A N 1
ATOM 860 C CA . TYR A 1 107 ? 0.639 -2.584 -22.124 1.00 90.81 107 TYR A CA 1
ATOM 861 C C . TYR A 1 107 ? -0.370 -3.551 -21.492 1.00 90.81 107 TYR A C 1
ATOM 863 O O . TYR A 1 107 ? -1.513 -3.613 -21.931 1.00 90.81 107 TYR A O 1
ATOM 871 N N . SER A 1 108 ? 0.033 -4.311 -20.471 1.00 91.31 108 SER A N 1
ATOM 872 C CA . SER A 1 108 ? -0.823 -5.305 -19.819 1.00 91.31 108 SER A CA 1
ATOM 873 C C . SER A 1 108 ? -1.367 -4.803 -18.488 1.00 91.31 108 SER A C 1
ATOM 875 O O . SER A 1 108 ? -0.663 -4.131 -17.735 1.00 91.31 108 SER A O 1
ATOM 877 N N . TRP A 1 109 ? -2.592 -5.210 -18.165 1.00 94.25 109 TRP A N 1
ATOM 878 C CA . TRP A 1 109 ? -3.124 -5.125 -16.809 1.00 94.25 109 TRP A CA 1
ATOM 879 C C . TRP A 1 109 ? -2.802 -6.397 -16.031 1.00 94.25 109 TRP A C 1
ATOM 881 O O . TRP A 1 109 ? -2.946 -7.504 -16.548 1.00 94.25 109 TRP A O 1
ATOM 891 N N . VAL A 1 110 ? -2.406 -6.226 -14.776 1.00 93.38 110 VAL A N 1
ATOM 892 C CA . VAL A 1 110 ? -2.217 -7.297 -13.801 1.00 93.38 110 VAL A CA 1
ATOM 893 C C . VAL A 1 110 ? -3.242 -7.112 -12.691 1.00 93.38 110 VAL A C 1
ATOM 895 O O . VAL A 1 110 ? -3.508 -5.991 -12.257 1.00 93.38 110 VAL A O 1
ATOM 898 N N . THR A 1 111 ? -3.853 -8.212 -12.259 1.00 95.12 111 THR A N 1
ATOM 899 C CA . THR A 1 111 ? -4.794 -8.250 -11.135 1.00 95.12 111 THR A CA 1
ATOM 900 C C . THR A 1 111 ? -4.345 -9.331 -10.162 1.00 95.12 111 THR A C 1
ATOM 902 O O . THR A 1 111 ? -4.158 -10.475 -10.565 1.00 95.12 111 THR A O 1
ATOM 905 N N . LEU A 1 112 ? -4.190 -8.959 -8.896 1.00 93.44 112 LEU A N 1
ATOM 906 C CA . LEU A 1 112 ? -3.918 -9.837 -7.761 1.00 93.44 112 LEU A CA 1
ATOM 907 C C . LEU A 1 112 ? -5.138 -9.802 -6.837 1.00 93.44 112 LEU A C 1
ATOM 909 O O . LEU A 1 112 ? -5.791 -8.763 -6.721 1.00 93.44 112 LEU A O 1
ATOM 913 N N . THR A 1 113 ? -5.508 -10.933 -6.243 1.00 88.81 113 THR A N 1
ATOM 914 C CA . THR A 1 113 ? -6.695 -11.069 -5.378 1.00 88.81 113 THR A CA 1
ATOM 915 C C . THR A 1 113 ? -6.384 -11.984 -4.205 1.00 88.81 113 THR A C 1
ATOM 917 O O . THR A 1 113 ? -5.571 -12.911 -4.416 1.00 88.81 113 THR A O 1
#

Secondary structure (DSSP, 8-state):
-----------------------PPP---S---------TTT-GGGTTT--THHHHHT-S-EE----SS--B-TTTSSSBEEEEEEEEEEE-SSS-EEEEEEEEETTEEEEE-

InterPro domains:
  IPR002970 Tick histamine-binding protein [PF02098] (42-109)
  IPR012674 Calycin [SSF50814] (37-113)

Foldseek 3Di:
DDDDDDDDDPDPDDDDDDDDDDPDDDDDDDDPPVPPPDPLVPDPVCPVVPPPCVLLVVQDKAWDDDDPDWDADPVPRPFTWAGWIKGFDDDPDPPDTDMWIWTDGPPDIDIDD

Radius of gyration: 19.67 Å; cha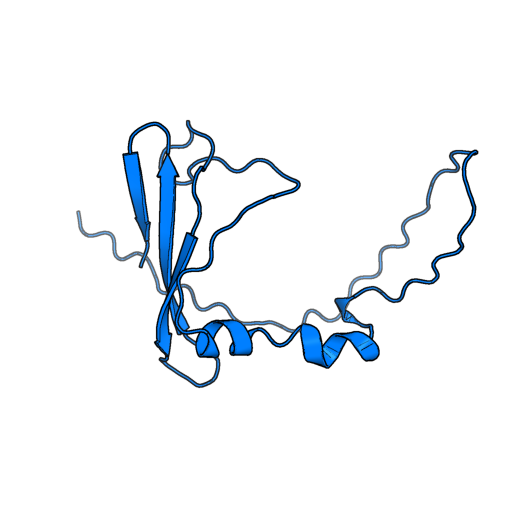ins: 1; bounding box: 43×57×43 Å

pLDDT: mean 74.2, std 24.5, range [31.8, 96.19]

Organism: Ixodes ricinus (NCBI:txid34613)